Protein AF-A0A257RD78-F1 (afdb_monomer)

Nearest PDB structures (foldseek):
  6z1p-assembly1_AA  TM=2.763E-01  e=7.324E+00  Tetrahymena thermophila SB210

Mean predicted aligned error: 5.13 Å

pLDDT: mean 90.9, std 7.52, range [59.91, 98.12]

Sequence (115 aa):
ETPIDDGQGVPITVKLYHETLPDGVTHLIAKATDQGFANNTQVYHVPPDHLFMMGDNRDFSEDSRFLDAVGYIPLDNFVGRARIIWFSIRLDHPWWEFWYWPVDVRWDRLFTVIK

Solvent-accessible surface area (backbone atoms only — not comparable to full-atom values): 7400 Å² total; per-residue (Å²): 120,46,79,40,68,70,83,80,79,47,78,39,68,24,44,76,44,80,48,68,47,99,88,65,56,69,46,72,33,38,34,69,65,84,68,63,66,91,62,69,62,80,90,82,82,77,56,88,70,43,43,82,53,78,53,50,44,51,79,77,40,93,26,31,87,39,67,93,74,59,16,70,39,52,49,90,74,64,87,76,81,84,49,61,36,80,71,52,68,53,81,86,57,63,83,86,52,59,86,50,42,84,75,32,40,41,69,91,48,47,66,38,70,57,129

Radius of gyration: 17.33 Å; Cα contacts (8 Å, |Δi|>4): 151; chains: 1; boundi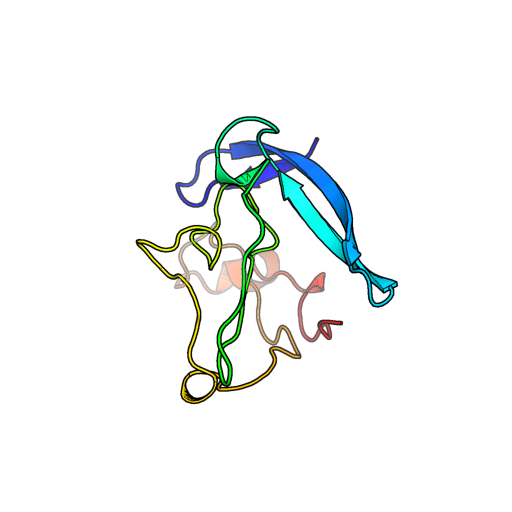ng box: 36×31×45 Å

Secondary structure (DSSP, 8-state):
-EEEE-SSS-EEEEEEEEEE-TTS-EEEEEES-S-STTTSPPPP-PPTTEE----SBGGG---TT-TTTT-SEEGGG------EE---B--SS-TT-TTTHHHHB-GGGTTEEP-

Structure (mmCIF, N/CA/C/O backbone):
data_AF-A0A257RD78-F1
#
_entry.id   AF-A0A257RD78-F1
#
loop_
_atom_site.group_PDB
_atom_site.id
_atom_site.type_symbol
_atom_site.label_atom_id
_atom_site.label_alt_id
_atom_site.label_comp_id
_atom_site.label_asym_id
_atom_site.label_entity_id
_atom_site.label_seq_id
_atom_site.pdbx_PDB_ins_code
_atom_site.Cartn_x
_atom_site.Cartn_y
_atom_site.Cartn_z
_atom_site.occupancy
_atom_site.B_iso_or_equiv
_atom_site.auth_seq_id
_atom_site.auth_comp_id
_atom_site.auth_asym_id
_atom_site.auth_atom_id
_atom_site.pdbx_PDB_model_num
ATOM 1 N N . GLU A 1 1 ? 12.418 10.942 2.934 1.00 59.91 1 GLU A N 1
ATOM 2 C CA . GLU A 1 1 ? 11.477 11.454 1.926 1.00 59.91 1 GLU A CA 1
ATOM 3 C C . GLU A 1 1 ? 11.830 10.801 0.609 1.00 59.91 1 GLU A C 1
ATOM 5 O O . GLU A 1 1 ? 12.999 10.830 0.238 1.00 59.91 1 GLU A O 1
ATOM 10 N N . THR A 1 2 ? 10.872 10.113 -0.005 1.00 67.06 2 THR A N 1
ATOM 11 C CA . THR A 1 2 ? 11.104 9.301 -1.206 1.00 67.06 2 THR A CA 1
ATOM 12 C C . THR A 1 2 ? 10.155 9.783 -2.299 1.00 67.06 2 THR A C 1
ATOM 14 O O . THR A 1 2 ? 8.964 9.909 -2.007 1.00 67.06 2 THR A O 1
ATOM 17 N N . PRO A 1 3 ? 10.638 10.065 -3.523 1.00 71.88 3 PRO A N 1
ATOM 18 C CA . PRO A 1 3 ? 9.756 10.344 -4.643 1.00 71.88 3 PRO A CA 1
ATOM 19 C C . PRO A 1 3 ? 8.995 9.066 -5.005 1.00 71.88 3 PRO A C 1
ATOM 21 O O . PRO A 1 3 ? 9.609 8.029 -5.265 1.00 71.88 3 PRO A O 1
ATOM 24 N N . ILE A 1 4 ? 7.669 9.134 -4.998 1.00 74.81 4 ILE A N 1
ATOM 25 C CA . ILE A 1 4 ? 6.796 8.083 -5.526 1.00 74.81 4 ILE A CA 1
ATOM 26 C C . ILE A 1 4 ? 5.916 8.666 -6.628 1.00 74.81 4 ILE A C 1
ATOM 28 O O . ILE A 1 4 ? 5.695 9.873 -6.673 1.00 74.81 4 ILE A O 1
ATOM 32 N N . ASP A 1 5 ? 5.440 7.804 -7.516 1.00 73.75 5 ASP A N 1
ATOM 33 C CA . ASP A 1 5 ? 4.387 8.142 -8.472 1.00 73.75 5 ASP A CA 1
ATOM 34 C C . ASP A 1 5 ? 3.045 8.184 -7.725 1.00 73.75 5 ASP A C 1
ATOM 36 O O . ASP A 1 5 ? 2.735 7.270 -6.952 1.00 73.75 5 ASP A O 1
ATOM 40 N N . ASP A 1 6 ? 2.275 9.249 -7.929 1.00 70.19 6 ASP A N 1
ATOM 41 C CA . ASP A 1 6 ? 0.932 9.434 -7.376 1.00 70.19 6 ASP A CA 1
ATOM 42 C C . ASP A 1 6 ? -0.151 8.608 -8.098 1.00 70.19 6 ASP A C 1
ATOM 44 O O . ASP A 1 6 ? -1.328 8.661 -7.740 1.00 70.19 6 ASP A O 1
ATOM 48 N N . GLY A 1 7 ? 0.240 7.827 -9.109 1.00 66.88 7 GLY A N 1
ATOM 49 C CA . GLY A 1 7 ? -0.653 7.056 -9.970 1.00 66.88 7 GLY A CA 1
ATOM 50 C C . GLY A 1 7 ? -1.135 7.837 -11.195 1.00 66.88 7 GLY A C 1
ATOM 51 O O . GLY A 1 7 ? -1.830 7.266 -12.036 1.00 66.88 7 GLY A O 1
ATOM 52 N N . GLN A 1 8 ? -0.759 9.113 -11.320 1.00 68.31 8 GLN A N 1
ATOM 53 C CA . GLN A 1 8 ? -1.027 9.979 -12.473 1.00 68.31 8 GLN A CA 1
ATOM 54 C C . GLN A 1 8 ? 0.261 10.341 -13.230 1.00 68.31 8 GLN A C 1
ATOM 56 O O . GLN A 1 8 ? 0.223 11.126 -14.180 1.00 68.31 8 GLN A O 1
ATOM 61 N N . GLY A 1 9 ? 1.399 9.753 -12.846 1.00 69.31 9 GLY A N 1
ATOM 62 C CA . GLY A 1 9 ? 2.705 10.018 -13.437 1.00 69.31 9 GLY A CA 1
ATOM 63 C C . GLY A 1 9 ? 3.380 11.269 -12.879 1.00 69.31 9 GLY A C 1
ATOM 64 O O . GLY A 1 9 ? 4.391 11.707 -13.436 1.00 69.31 9 GLY A O 1
ATOM 65 N N . VAL A 1 10 ? 2.851 11.865 -11.802 1.00 75.25 10 VAL A N 1
ATOM 66 C CA . VAL A 1 10 ? 3.469 13.024 -11.155 1.00 75.25 10 VAL A CA 1
ATOM 67 C C . VAL A 1 10 ? 4.311 12.541 -9.973 1.00 75.25 10 VAL A C 1
ATOM 69 O O . VAL A 1 10 ? 3.794 11.895 -9.058 1.00 75.25 10 VAL A O 1
ATOM 72 N N . PRO A 1 11 ? 5.620 12.853 -9.945 1.00 80.25 11 PRO A N 1
ATOM 73 C CA . PRO A 1 11 ? 6.449 12.511 -8.806 1.00 80.25 11 PRO A CA 1
ATOM 74 C C . PRO A 1 11 ? 6.070 13.389 -7.614 1.00 80.25 11 PRO A C 1
ATOM 76 O O . PRO A 1 11 ? 6.146 14.618 -7.670 1.00 80.25 11 PRO A O 1
ATOM 79 N N . ILE A 1 12 ? 5.719 12.743 -6.512 1.00 85.50 12 ILE A N 1
ATOM 80 C CA . ILE A 1 12 ? 5.397 13.387 -5.243 1.00 85.50 12 ILE A CA 1
ATOM 81 C C . ILE A 1 12 ? 6.348 12.918 -4.150 1.00 85.50 12 ILE A C 1
ATOM 83 O O . ILE A 1 12 ? 6.842 11.789 -4.156 1.00 85.50 12 ILE A O 1
ATOM 87 N N . THR A 1 13 ? 6.586 13.783 -3.171 1.00 87.94 13 THR A N 1
ATOM 88 C CA . THR A 1 13 ? 7.399 13.435 -2.008 1.00 87.94 13 THR A CA 1
ATOM 89 C C . THR A 1 13 ? 6.524 12.843 -0.916 1.00 87.94 13 THR A C 1
ATOM 91 O O . THR A 1 13 ? 5.606 13.501 -0.431 1.00 87.94 13 THR A O 1
ATOM 94 N N . VAL A 1 14 ? 6.858 11.631 -0.472 1.00 91.12 14 VAL A N 1
ATOM 95 C CA . VAL A 1 14 ? 6.203 10.990 0.674 1.00 91.12 14 VAL A CA 1
ATOM 96 C C . VAL A 1 14 ? 7.170 10.688 1.808 1.00 91.12 14 VAL A C 1
ATOM 98 O O . VAL A 1 14 ? 8.386 10.529 1.630 1.00 91.12 14 VAL A O 1
ATOM 101 N N . LYS A 1 15 ? 6.600 10.567 3.003 1.00 92.94 15 LYS A N 1
ATOM 102 C CA . LYS A 1 15 ? 7.244 10.032 4.195 1.00 92.94 15 LYS A CA 1
ATOM 103 C C . LYS A 1 15 ? 6.885 8.556 4.334 1.00 92.94 15 LYS A C 1
ATOM 105 O O . LYS A 1 15 ? 5.727 8.170 4.188 1.00 92.94 15 LYS A O 1
ATOM 110 N N . LEU A 1 16 ? 7.900 7.743 4.607 1.00 93.75 16 LEU A N 1
ATOM 111 C CA . LEU A 1 16 ? 7.742 6.319 4.875 1.00 93.75 16 LEU A CA 1
ATOM 112 C C . LEU A 1 16 ? 7.716 6.090 6.383 1.00 93.75 16 LEU A C 1
ATOM 114 O O . LEU A 1 16 ? 8.558 6.635 7.101 1.00 93.75 16 LEU A O 1
ATOM 118 N N . TYR A 1 17 ? 6.779 5.268 6.841 1.00 93.44 17 TYR A N 1
ATOM 119 C CA . TYR A 1 17 ? 6.635 4.890 8.242 1.00 93.44 17 TYR A CA 1
ATOM 120 C C . TYR A 1 17 ? 6.606 3.372 8.371 1.00 93.44 17 TYR A C 1
ATOM 122 O O . TYR A 1 17 ? 6.082 2.676 7.505 1.00 93.44 17 TYR A O 1
ATOM 130 N N . HIS A 1 18 ? 7.146 2.869 9.476 1.00 95.44 18 HIS A N 1
ATOM 131 C CA . HIS A 1 18 ? 6.876 1.511 9.924 1.00 95.44 18 HIS A CA 1
ATOM 132 C C . HIS A 1 18 ? 5.640 1.551 10.818 1.00 95.44 18 HIS A C 1
ATOM 134 O O . HIS A 1 18 ? 5.689 2.128 11.905 1.00 95.44 18 HIS A O 1
ATOM 140 N N . GLU A 1 19 ? 4.539 0.973 10.355 1.00 94.12 19 GLU A N 1
ATOM 141 C CA . GLU A 1 19 ? 3.332 0.817 11.157 1.00 94.12 19 GLU A CA 1
ATOM 142 C C . GLU A 1 19 ? 3.328 -0.570 11.790 1.00 94.12 19 GLU A C 1
ATOM 144 O O . GLU A 1 19 ? 3.510 -1.569 11.095 1.00 94.12 19 GLU A O 1
ATOM 149 N N . THR A 1 20 ? 3.122 -0.622 13.105 1.00 95.31 20 THR A N 1
ATOM 150 C CA . THR A 1 20 ? 2.958 -1.871 13.850 1.00 95.31 20 THR A CA 1
ATOM 151 C C . THR A 1 20 ? 1.505 -2.004 14.268 1.00 95.31 20 THR A C 1
ATOM 153 O O . THR A 1 20 ? 0.987 -1.171 15.013 1.00 95.31 20 THR A O 1
ATOM 156 N N . LEU A 1 21 ? 0.861 -3.061 13.790 1.00 91.56 21 LEU A N 1
ATOM 157 C CA . LEU A 1 21 ? -0.505 -3.406 14.149 1.00 91.56 21 LEU A CA 1
ATOM 158 C C . LEU A 1 21 ? -0.573 -3.948 15.592 1.00 91.56 21 LEU A C 1
ATOM 160 O O . LEU A 1 21 ? 0.446 -4.381 16.137 1.00 91.56 21 LEU A O 1
ATOM 164 N N . PRO A 1 22 ? -1.756 -3.953 16.239 1.00 92.06 22 PRO A N 1
ATOM 165 C CA . PRO A 1 22 ? -1.906 -4.434 17.618 1.00 92.06 22 PRO A CA 1
ATOM 166 C C . PRO A 1 22 ? -1.472 -5.890 17.845 1.00 92.06 22 PRO A C 1
ATOM 168 O O . PRO A 1 22 ? -1.137 -6.264 18.965 1.00 92.06 22 PRO A O 1
ATOM 171 N N . ASP A 1 23 ? -1.472 -6.706 16.791 1.00 92.06 23 ASP A N 1
ATOM 172 C CA . ASP A 1 23 ? -0.998 -8.093 16.796 1.00 92.06 23 ASP A CA 1
ATOM 173 C C . ASP A 1 23 ? 0.532 -8.221 16.636 1.00 92.06 23 ASP A C 1
ATOM 175 O O . ASP A 1 23 ? 1.072 -9.327 16.655 1.00 92.06 23 ASP A O 1
ATOM 179 N N . GLY A 1 24 ? 1.243 -7.096 16.514 1.00 93.50 24 GLY A N 1
ATOM 180 C CA . GLY A 1 24 ? 2.697 -7.020 16.400 1.00 93.50 24 GLY A CA 1
ATOM 181 C C . GLY A 1 24 ? 3.231 -7.090 14.970 1.00 93.50 24 GLY A C 1
ATOM 182 O O . GLY A 1 24 ? 4.447 -7.023 14.785 1.00 93.50 24 GLY A O 1
ATOM 183 N N . VAL A 1 25 ? 2.372 -7.203 13.951 1.00 91.94 25 VAL A N 1
ATOM 184 C CA . VAL A 1 25 ? 2.814 -7.191 12.550 1.00 91.94 25 VAL A CA 1
ATOM 185 C C . VAL A 1 25 ? 3.271 -5.786 12.167 1.00 91.94 25 VAL A C 1
ATOM 187 O O . VAL A 1 25 ? 2.496 -4.834 12.239 1.00 91.94 25 VAL A O 1
ATOM 190 N N . THR A 1 26 ? 4.524 -5.655 11.723 1.00 94.62 26 THR A N 1
ATOM 191 C CA . THR A 1 26 ? 5.069 -4.390 11.212 1.00 94.62 26 THR A CA 1
ATOM 192 C C . THR A 1 26 ? 5.152 -4.399 9.690 1.00 94.62 26 THR A C 1
ATOM 194 O O . THR A 1 26 ? 5.734 -5.314 9.108 1.00 94.62 26 THR A O 1
ATOM 197 N N . HIS A 1 27 ? 4.648 -3.346 9.050 1.00 92.69 27 HIS A N 1
ATOM 198 C CA . HIS A 1 27 ? 4.743 -3.134 7.605 1.00 92.69 27 HIS A CA 1
ATOM 199 C C . HIS A 1 27 ? 5.115 -1.680 7.277 1.00 92.69 27 HIS A C 1
ATOM 201 O O . HIS A 1 27 ? 5.106 -0.805 8.144 1.00 92.69 27 HIS A O 1
ATOM 207 N N . LEU A 1 28 ? 5.532 -1.440 6.033 1.00 94.25 28 LEU A N 1
ATOM 208 C CA . LEU A 1 28 ? 5.880 -0.107 5.548 1.00 94.25 28 LEU A CA 1
ATOM 209 C C . LEU A 1 28 ? 4.651 0.565 4.950 1.00 94.25 28 LEU A C 1
ATOM 211 O O . LEU A 1 28 ? 3.969 -0.031 4.125 1.00 94.25 28 LEU A O 1
ATOM 215 N N . ILE A 1 29 ? 4.438 1.827 5.306 1.00 94.62 29 ILE A N 1
ATOM 216 C CA . ILE A 1 29 ? 3.383 2.662 4.734 1.00 94.62 29 ILE A CA 1
ATOM 217 C C . ILE A 1 29 ? 3.976 3.954 4.184 1.00 94.62 29 ILE A C 1
ATOM 219 O O . ILE A 1 29 ? 4.959 4.479 4.715 1.00 94.62 29 ILE A O 1
ATOM 223 N N . ALA A 1 30 ? 3.362 4.482 3.132 1.00 93.75 30 ALA A N 1
ATOM 224 C CA . ALA A 1 30 ? 3.683 5.776 2.553 1.00 93.75 30 ALA A CA 1
ATOM 225 C C . ALA A 1 30 ? 2.574 6.784 2.866 1.00 93.75 30 ALA A C 1
ATOM 227 O O . ALA A 1 30 ? 1.391 6.482 2.701 1.00 93.75 30 ALA A O 1
ATOM 228 N N . LYS A 1 31 ? 2.972 7.984 3.298 1.00 92.81 31 LYS A N 1
ATOM 229 C CA . LYS A 1 31 ? 2.080 9.129 3.500 1.00 92.81 31 LYS A CA 1
ATOM 230 C C . LYS A 1 31 ? 2.664 10.393 2.872 1.00 92.81 31 LYS A C 1
ATOM 232 O O . LYS A 1 31 ? 3.815 10.742 3.135 1.00 92.81 31 LYS A O 1
ATOM 237 N N . ALA A 1 32 ? 1.872 11.095 2.080 1.00 91.62 32 ALA A N 1
ATOM 238 C CA . ALA A 1 32 ? 2.135 12.443 1.595 1.00 91.62 32 ALA A CA 1
ATOM 239 C C . ALA A 1 32 ? 1.741 13.516 2.619 1.00 91.62 32 ALA A C 1
ATOM 241 O O . ALA A 1 32 ? 2.385 14.562 2.684 1.00 91.62 32 ALA A O 1
ATOM 242 N N . THR A 1 33 ? 0.705 13.277 3.431 1.00 89.81 33 THR A N 1
ATOM 243 C CA . THR A 1 33 ? 0.201 14.276 4.382 1.00 89.81 33 THR A CA 1
ATOM 244 C C . THR A 1 33 ? -0.277 13.657 5.692 1.00 89.81 33 THR A C 1
ATOM 246 O O . THR A 1 33 ? -0.700 12.508 5.753 1.00 89.81 33 THR A O 1
ATOM 249 N N . ASP A 1 34 ? -0.211 14.447 6.764 1.00 89.56 34 ASP A N 1
ATOM 250 C CA . ASP A 1 34 ? -0.804 14.120 8.066 1.00 89.56 34 ASP A CA 1
ATOM 251 C C . ASP A 1 34 ? -2.168 14.806 8.267 1.00 89.56 34 ASP A C 1
ATOM 253 O O . ASP A 1 34 ? -2.771 14.711 9.333 1.00 89.56 34 ASP A O 1
ATOM 257 N N . GLN A 1 35 ? -2.649 15.528 7.252 1.00 88.12 35 GLN A N 1
ATOM 258 C CA . GLN A 1 35 ? -3.901 16.282 7.280 1.00 88.12 35 GLN A CA 1
ATOM 259 C C . GLN A 1 35 ? -5.014 15.548 6.529 1.00 88.12 35 GLN A C 1
ATOM 261 O O . GLN A 1 35 ? -4.762 14.734 5.647 1.00 88.12 35 GLN A O 1
ATOM 266 N N . GLY A 1 36 ? -6.265 15.884 6.833 1.00 86.44 36 GLY A N 1
ATOM 267 C CA . GLY A 1 36 ? -7.432 15.315 6.160 1.00 86.44 36 GLY A CA 1
ATOM 268 C C . GLY A 1 36 ? -8.077 14.165 6.929 1.00 86.44 36 GLY A C 1
ATOM 269 O O . GLY A 1 36 ? -7.549 13.650 7.914 1.00 86.44 36 GLY A O 1
ATOM 270 N N . PHE A 1 37 ? -9.274 13.787 6.491 1.00 87.50 37 PHE A N 1
ATOM 271 C CA . PHE A 1 37 ? -10.140 12.895 7.260 1.00 87.50 37 PHE A CA 1
ATOM 272 C C . PHE A 1 37 ? -9.608 11.457 7.357 1.00 87.50 37 PHE A C 1
ATOM 274 O O . PHE A 1 37 ? -9.839 10.786 8.358 1.00 87.50 37 PHE A O 1
ATOM 281 N N . ALA A 1 38 ? -8.854 10.995 6.354 1.00 89.62 38 ALA A N 1
ATOM 282 C CA . ALA A 1 38 ? -8.297 9.643 6.315 1.00 89.62 38 ALA A CA 1
ATOM 283 C C . ALA A 1 38 ? -7.071 9.451 7.234 1.00 89.62 38 ALA A C 1
ATOM 285 O O . ALA A 1 38 ? -6.564 8.333 7.345 1.00 89.62 38 ALA A O 1
ATOM 286 N N . ASN A 1 39 ? -6.597 10.529 7.875 1.00 89.31 39 ASN A N 1
ATOM 287 C CA . ASN A 1 39 ? -5.442 10.540 8.775 1.00 89.31 39 ASN A CA 1
ATOM 288 C C . ASN A 1 39 ? -5.824 10.411 10.256 1.00 89.31 39 ASN A C 1
ATOM 290 O O . ASN A 1 39 ? -5.108 9.764 11.016 1.00 89.31 39 ASN A O 1
ATOM 294 N N . ASN A 1 40 ? -6.952 11.000 10.660 1.00 89.88 40 ASN A N 1
ATOM 295 C CA . ASN A 1 40 ? -7.524 10.850 11.997 1.00 89.88 40 ASN A CA 1
ATOM 296 C C . ASN A 1 40 ? -8.998 10.467 11.864 1.00 89.88 40 ASN A C 1
ATOM 298 O O . ASN A 1 40 ? -9.880 11.327 11.822 1.00 89.88 40 ASN A O 1
ATOM 302 N N . THR A 1 41 ? -9.247 9.170 11.727 1.00 90.19 41 THR A N 1
ATOM 303 C CA . THR A 1 41 ? -10.587 8.643 11.494 1.00 90.19 41 THR A CA 1
ATOM 304 C C . THR A 1 41 ? -11.332 8.436 12.806 1.00 90.19 41 THR A C 1
ATOM 306 O O . THR A 1 41 ? -10.742 8.282 13.876 1.00 90.19 41 THR A O 1
ATOM 309 N N . GLN A 1 42 ? -12.655 8.337 12.716 1.00 91.62 42 GLN A N 1
ATOM 310 C CA . GLN A 1 42 ? -13.435 7.720 13.783 1.00 91.62 42 GLN A CA 1
ATOM 311 C C . GLN A 1 42 ? -13.069 6.236 13.950 1.00 91.62 42 GLN A C 1
ATOM 313 O O . GLN A 1 42 ? -12.427 5.629 13.087 1.00 91.62 42 GLN A O 1
ATOM 318 N N . VAL A 1 43 ? -13.513 5.640 15.056 1.00 93.56 43 VAL A N 1
ATOM 319 C CA . VAL A 1 43 ? -13.413 4.191 15.257 1.00 93.56 43 VAL A CA 1
ATOM 320 C C . VAL A 1 43 ? -14.385 3.488 14.309 1.00 93.56 43 VAL A C 1
ATOM 322 O O . VAL A 1 43 ? -15.572 3.810 14.276 1.00 93.56 43 VAL A O 1
ATOM 325 N N . TYR A 1 44 ? -13.884 2.515 13.549 1.00 94.56 44 TYR A N 1
ATOM 326 C CA . TYR A 1 44 ? -14.707 1.671 12.689 1.00 94.56 44 TYR A CA 1
ATOM 327 C C . TYR A 1 44 ? -15.144 0.413 13.438 1.00 94.56 44 TYR A C 1
ATOM 329 O O . TYR A 1 44 ? -14.321 -0.309 13.997 1.00 94.56 44 TYR A O 1
ATOM 337 N N . HIS A 1 45 ? -16.442 0.122 13.394 1.00 96.31 45 HIS A N 1
ATOM 338 C CA . HIS A 1 45 ? -17.008 -1.127 13.893 1.00 96.31 45 HIS A CA 1
ATOM 339 C C . HIS A 1 45 ? -17.302 -2.037 12.704 1.00 96.31 45 HIS A C 1
ATOM 341 O O . HIS A 1 45 ? -18.353 -1.925 12.079 1.00 96.31 45 HIS A O 1
ATOM 347 N N . VAL A 1 46 ? -16.342 -2.898 12.367 1.00 96.88 46 VAL A N 1
ATOM 348 C CA . VAL A 1 46 ? -16.471 -3.824 11.236 1.00 96.88 46 VAL A CA 1
ATOM 349 C C . VAL A 1 46 ? -17.603 -4.816 11.532 1.00 96.88 46 VAL A C 1
ATOM 351 O O . VAL A 1 46 ? -17.552 -5.480 12.573 1.00 96.88 46 VAL A O 1
ATOM 354 N N . PRO A 1 47 ? -18.634 -4.913 10.673 1.00 97.38 47 PRO A N 1
ATOM 355 C CA . PRO A 1 47 ? -19.711 -5.876 10.862 1.00 97.38 47 PRO A CA 1
ATOM 356 C C . PRO A 1 47 ? -19.197 -7.324 10.841 1.00 97.38 47 PRO A C 1
ATOM 358 O O . PRO A 1 47 ? -18.144 -7.594 10.255 1.00 97.38 47 PRO A O 1
ATOM 361 N N . PRO A 1 48 ? -19.947 -8.279 11.423 1.00 98.06 48 PRO A N 1
ATOM 362 C CA . PRO A 1 48 ? -19.683 -9.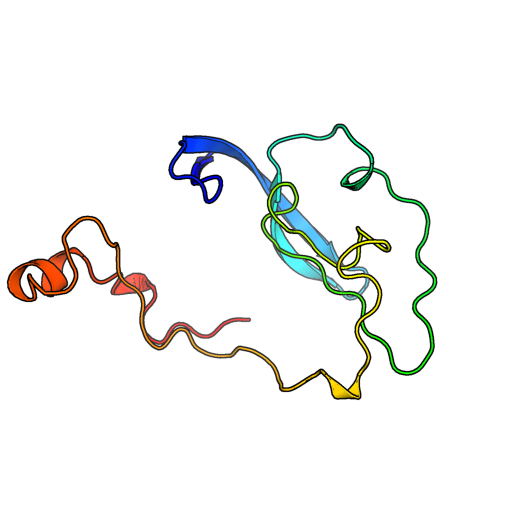699 11.214 1.00 98.06 48 PRO A CA 1
ATOM 363 C C . PRO A 1 48 ? -19.590 -10.034 9.721 1.00 98.06 48 PRO A C 1
ATOM 365 O O . PRO A 1 48 ? -20.261 -9.407 8.899 1.00 98.06 48 PRO A O 1
ATOM 368 N N . ASP A 1 49 ? -18.747 -11.006 9.379 1.00 97.69 49 ASP A N 1
ATOM 369 C CA . ASP A 1 49 ? -18.531 -11.484 8.006 1.00 97.69 49 ASP A CA 1
ATOM 370 C C . ASP A 1 49 ? -18.048 -10.408 7.017 1.00 97.69 49 ASP A C 1
ATOM 372 O O . ASP A 1 49 ? -18.248 -10.525 5.809 1.00 97.69 49 ASP A O 1
ATOM 376 N N . HIS A 1 50 ? -17.389 -9.360 7.517 1.00 98.12 50 HIS A N 1
ATOM 377 C CA . HIS A 1 50 ? -16.757 -8.327 6.700 1.00 98.12 50 HIS A CA 1
ATOM 378 C C . HIS A 1 50 ? -15.285 -8.124 7.073 1.00 98.12 50 HIS A C 1
ATOM 380 O O . HIS A 1 50 ? -14.838 -8.416 8.182 1.00 98.12 50 HIS A O 1
ATOM 386 N N . LEU A 1 51 ? -14.530 -7.584 6.122 1.00 97.19 51 LEU A N 1
ATOM 387 C CA . LEU A 1 51 ? -13.135 -7.202 6.241 1.00 97.19 51 LEU A CA 1
ATOM 388 C C . LEU A 1 51 ? -13.005 -5.682 6.142 1.00 97.19 51 LEU A C 1
ATOM 390 O O . LEU A 1 51 ? -13.750 -5.013 5.422 1.00 97.19 51 LEU A O 1
ATOM 394 N N . PHE A 1 52 ? -12.014 -5.151 6.850 1.00 96.81 52 PHE A N 1
ATOM 395 C CA . PHE A 1 52 ? -11.562 -3.773 6.716 1.00 96.81 52 PHE A CA 1
ATOM 396 C C . PHE A 1 52 ? -10.152 -3.802 6.143 1.00 96.81 52 PHE A C 1
ATOM 398 O O . PHE A 1 52 ? -9.239 -4.331 6.779 1.00 96.81 52 PHE A O 1
ATOM 405 N N . MET A 1 53 ? -9.986 -3.295 4.924 1.00 95.88 53 MET A N 1
ATOM 406 C CA . MET A 1 53 ? -8.710 -3.311 4.216 1.00 95.88 53 MET A CA 1
ATOM 407 C C . MET A 1 53 ? -8.207 -1.892 4.001 1.00 95.88 53 MET A C 1
ATOM 409 O O . MET A 1 53 ? -8.981 -0.976 3.736 1.00 95.88 53 MET A O 1
ATOM 413 N N . MET A 1 54 ? -6.893 -1.725 4.112 1.00 96.00 54 MET A N 1
ATOM 414 C CA . MET A 1 54 ? -6.200 -0.464 3.881 1.00 96.00 54 MET A CA 1
ATOM 415 C C . MET A 1 54 ? -5.004 -0.703 2.971 1.00 96.00 54 MET A C 1
ATOM 417 O O . MET A 1 54 ? -4.338 -1.732 3.084 1.00 96.00 54 MET A O 1
ATOM 421 N N . GLY A 1 55 ? -4.733 0.250 2.085 1.00 95.00 55 GLY A N 1
ATOM 422 C CA . GLY A 1 55 ? -3.532 0.227 1.258 1.00 95.00 55 GLY A CA 1
ATOM 423 C C . GLY A 1 55 ? -2.312 0.777 1.997 1.00 95.00 55 GLY A C 1
ATOM 424 O O . GLY A 1 55 ? -2.416 1.680 2.832 1.00 95.00 55 GLY A O 1
ATOM 425 N N . ASP A 1 56 ? -1.130 0.276 1.638 1.00 94.19 56 ASP A N 1
ATOM 426 C CA . ASP A 1 56 ? 0.144 0.775 2.172 1.00 94.19 56 ASP A CA 1
ATOM 427 C C . ASP A 1 56 ? 0.444 2.208 1.696 1.00 94.19 56 ASP A C 1
ATOM 429 O O . ASP A 1 56 ? 1.082 2.982 2.410 1.00 94.19 56 ASP A O 1
ATOM 433 N N . ASN A 1 57 ? -0.040 2.598 0.509 1.00 92.94 57 ASN A N 1
ATOM 434 C CA . ASN A 1 57 ? 0.040 3.974 0.013 1.00 92.94 57 ASN A CA 1
ATOM 435 C C . ASN A 1 57 ? -1.171 4.789 0.496 1.00 92.94 57 ASN A C 1
ATOM 437 O O . ASN A 1 57 ? -2.178 4.901 -0.196 1.00 92.94 57 ASN A O 1
ATOM 441 N N . ARG A 1 58 ? -1.093 5.317 1.721 1.00 93.88 58 ARG A N 1
ATOM 442 C CA . ARG A 1 58 ? -2.261 5.764 2.497 1.00 93.88 58 ARG A CA 1
ATOM 443 C C . ARG A 1 58 ? -3.024 6.924 1.880 1.00 93.88 58 ARG A C 1
ATOM 445 O O . ARG A 1 58 ? -4.245 6.944 2.000 1.00 93.88 58 ARG A O 1
ATOM 452 N N . ASP A 1 59 ? -2.337 7.883 1.277 1.00 92.12 59 ASP A N 1
ATOM 453 C CA . ASP A 1 59 ? -2.992 9.061 0.691 1.00 92.12 59 ASP A CA 1
ATOM 454 C C . ASP A 1 59 ? -3.471 8.811 -0.750 1.00 92.12 59 ASP A C 1
ATOM 456 O O . ASP A 1 59 ? -4.289 9.571 -1.258 1.00 92.12 59 ASP A O 1
ATOM 460 N N . PHE A 1 60 ? -3.023 7.718 -1.380 1.00 90.94 60 PHE A N 1
ATOM 461 C CA . PHE A 1 60 ? -3.367 7.329 -2.757 1.00 90.94 60 PHE A CA 1
ATOM 462 C C . PHE A 1 60 ? -4.006 5.939 -2.810 1.00 90.94 60 PHE A C 1
ATOM 464 O O . PHE A 1 60 ? -3.776 5.154 -3.728 1.00 90.94 60 PHE A O 1
ATOM 471 N N . SER A 1 61 ? -4.790 5.622 -1.784 1.00 92.00 61 SER A N 1
ATOM 472 C CA . SER A 1 61 ? -5.532 4.374 -1.659 1.00 92.00 61 SER A CA 1
ATOM 473 C C . SER A 1 61 ? -6.975 4.703 -1.314 1.00 92.00 61 SER A C 1
ATOM 475 O O . SER A 1 61 ? -7.260 5.189 -0.219 1.00 92.00 61 SER A O 1
ATOM 477 N N . GLU A 1 62 ? -7.875 4.438 -2.256 1.00 94.06 62 GLU A N 1
ATOM 478 C CA . GLU A 1 62 ? -9.314 4.422 -2.014 1.00 94.06 62 GLU A CA 1
ATOM 479 C C . GLU A 1 62 ? -9.665 3.060 -1.401 1.00 94.06 62 GLU A C 1
ATOM 481 O O . GLU A 1 62 ? -9.720 2.042 -2.087 1.00 94.06 62 GLU A O 1
ATOM 486 N N . ASP A 1 63 ? -9.788 3.022 -0.075 1.00 96.12 63 ASP A N 1
ATOM 487 C CA . ASP A 1 63 ? -9.931 1.787 0.702 1.00 96.12 63 ASP A CA 1
ATOM 488 C C . ASP A 1 63 ? -11.042 1.878 1.759 1.00 96.12 63 ASP A C 1
ATOM 490 O O . ASP A 1 63 ? -11.869 2.791 1.727 1.00 96.12 63 ASP A O 1
ATOM 494 N N . SER A 1 64 ? -11.110 0.930 2.701 1.00 97.12 64 SER A N 1
ATOM 495 C CA . SER A 1 64 ? -12.229 0.825 3.649 1.00 97.12 64 SER A CA 1
ATOM 496 C C . SER A 1 64 ? -12.415 2.045 4.562 1.00 97.12 64 SER A C 1
ATOM 498 O O . SER A 1 64 ? -13.463 2.165 5.197 1.00 97.12 64 SER A O 1
ATOM 500 N N . ARG A 1 65 ? -11.452 2.980 4.619 1.00 96.19 65 ARG A N 1
ATOM 501 C CA . ARG A 1 65 ? -11.626 4.280 5.297 1.00 96.19 65 ARG A CA 1
ATOM 502 C C . ARG A 1 65 ? -12.694 5.160 4.631 1.00 96.19 65 ARG A C 1
ATOM 504 O O . ARG A 1 65 ? -13.244 6.044 5.283 1.00 96.19 65 ARG A O 1
ATOM 511 N N . PHE A 1 66 ? -12.991 4.925 3.356 1.00 95.25 66 PHE A N 1
ATOM 512 C CA . PHE A 1 66 ? -13.965 5.664 2.556 1.00 95.25 66 PHE A CA 1
ATOM 513 C C . PHE A 1 66 ? -15.257 4.843 2.469 1.00 95.25 66 PHE A C 1
ATOM 515 O O . PHE A 1 66 ? -15.423 4.007 1.579 1.00 95.25 66 PHE A O 1
ATOM 522 N N . LEU A 1 67 ? -16.153 5.018 3.448 1.00 93.81 67 LEU A N 1
ATOM 523 C CA . LEU A 1 67 ? -17.375 4.206 3.580 1.00 93.81 67 LEU A CA 1
ATOM 524 C C . LEU A 1 67 ? -18.387 4.416 2.444 1.00 93.81 67 LEU A C 1
ATOM 526 O O . LEU A 1 67 ? -19.211 3.542 2.197 1.00 93.81 67 LEU A O 1
ATOM 530 N N . ASP A 1 68 ? -18.335 5.566 1.781 1.00 93.38 68 ASP A N 1
ATOM 531 C CA . ASP A 1 68 ? -19.149 5.933 0.622 1.00 93.38 68 ASP A CA 1
ATOM 532 C C . ASP A 1 68 ? -18.572 5.441 -0.717 1.00 93.38 68 ASP A C 1
ATOM 534 O O . ASP A 1 68 ? -19.272 5.496 -1.727 1.00 93.38 68 ASP A O 1
ATOM 538 N N . ALA A 1 69 ? -17.337 4.928 -0.717 1.00 93.81 69 ALA A N 1
ATOM 539 C CA . ALA A 1 69 ? -16.671 4.361 -1.886 1.00 93.81 69 ALA A CA 1
ATOM 540 C C . ALA A 1 69 ? -16.513 2.835 -1.772 1.00 93.81 69 ALA A C 1
ATOM 542 O O . ALA A 1 69 ? -17.306 2.085 -2.339 1.00 93.81 69 ALA A O 1
ATOM 543 N N . VAL A 1 70 ? -15.502 2.365 -1.030 1.00 95.50 70 VAL A N 1
ATOM 544 C CA . VAL A 1 70 ? -15.213 0.926 -0.864 1.00 95.50 70 VAL A CA 1
ATOM 545 C C . VAL A 1 70 ? -15.899 0.361 0.376 1.00 95.50 70 VAL A C 1
ATOM 547 O O . VAL A 1 70 ? -16.550 -0.679 0.308 1.00 95.50 70 VAL A O 1
ATOM 550 N N . GLY A 1 71 ? -15.752 1.036 1.518 1.00 95.7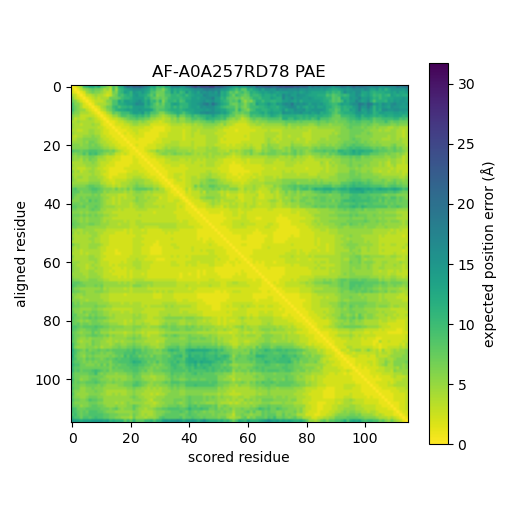5 71 GLY A N 1
ATOM 551 C CA . GLY A 1 71 ? -16.317 0.604 2.794 1.00 95.75 71 GLY A CA 1
ATOM 552 C C . GLY A 1 71 ? -15.887 -0.795 3.254 1.00 95.75 71 GLY A C 1
ATOM 553 O O . GLY A 1 71 ? -14.764 -1.247 3.014 1.00 95.75 71 GLY A O 1
ATOM 554 N N . TYR A 1 72 ? -16.773 -1.463 3.995 1.00 97.62 72 TYR A N 1
ATOM 555 C CA . TYR A 1 72 ? -16.539 -2.813 4.507 1.00 97.62 72 TYR A CA 1
ATOM 556 C C . TYR A 1 72 ? -16.698 -3.851 3.397 1.00 97.62 72 TYR A C 1
ATOM 558 O O . TYR A 1 72 ? -17.684 -3.842 2.666 1.00 97.62 72 TYR A O 1
ATOM 566 N N . ILE A 1 73 ? -15.757 -4.787 3.310 1.00 97.25 73 ILE A N 1
ATOM 567 C CA . ILE A 1 73 ? -15.714 -5.779 2.233 1.00 97.25 73 ILE A CA 1
ATOM 568 C C . ILE A 1 73 ? -16.328 -7.086 2.742 1.00 97.25 73 ILE A C 1
ATOM 570 O O . ILE A 1 73 ? -15.774 -7.657 3.679 1.00 97.25 73 ILE A O 1
ATOM 574 N N . PRO A 1 74 ? -17.425 -7.599 2.157 1.00 97.81 74 PRO A N 1
ATOM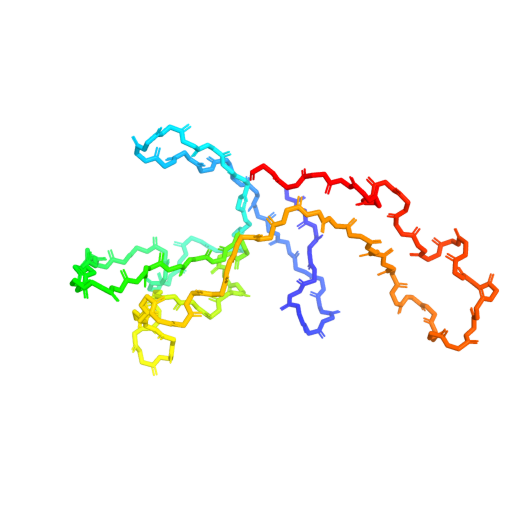 575 C CA . PRO A 1 74 ? -17.970 -8.904 2.529 1.00 97.81 74 PRO A CA 1
ATOM 576 C C . PRO A 1 74 ? -16.915 -10.007 2.418 1.00 97.81 74 PRO A C 1
ATOM 578 O O . PRO A 1 74 ? -16.158 -10.047 1.446 1.00 97.81 74 PRO A O 1
ATOM 581 N N . LEU A 1 75 ? -16.875 -10.923 3.387 1.00 97.62 75 LEU A N 1
ATOM 582 C CA . LEU A 1 75 ? -15.901 -12.017 3.412 1.00 97.62 75 LEU A CA 1
ATOM 583 C C . LEU A 1 75 ? -16.012 -12.919 2.174 1.00 97.62 75 LEU A C 1
ATOM 585 O O . LEU A 1 75 ? -15.001 -13.433 1.711 1.00 97.62 75 LEU A O 1
ATOM 589 N N . ASP A 1 76 ? -17.199 -13.039 1.580 1.00 97.56 76 ASP A N 1
ATOM 590 C CA . ASP A 1 76 ? -17.423 -13.789 0.337 1.00 97.56 76 ASP A CA 1
ATOM 591 C C . ASP A 1 76 ? -16.652 -13.219 -0.867 1.00 97.56 76 ASP A C 1
ATOM 593 O O . ASP A 1 76 ? -16.352 -13.943 -1.817 1.00 97.56 76 ASP A O 1
ATOM 597 N N . ASN A 1 77 ? -16.272 -11.936 -0.822 1.00 97.19 77 ASN A N 1
ATOM 598 C CA . ASN A 1 77 ? -15.425 -11.315 -1.842 1.00 97.19 77 ASN A CA 1
ATOM 599 C C . ASN A 1 77 ? -13.931 -11.621 -1.627 1.00 97.19 77 ASN A C 1
ATOM 601 O O . ASN A 1 77 ? -13.094 -11.258 -2.458 1.00 97.19 77 ASN A O 1
ATOM 605 N N . PHE A 1 78 ? -13.562 -12.277 -0.522 1.00 96.19 78 PHE A N 1
ATOM 606 C CA . PHE A 1 78 ? -12.183 -12.642 -0.237 1.00 96.19 78 PHE A CA 1
ATOM 607 C C . PHE A 1 78 ? -11.760 -13.866 -1.054 1.00 96.19 78 PHE A C 1
ATOM 609 O O . PHE A 1 78 ? -12.076 -15.008 -0.734 1.00 96.19 78 PHE A O 1
ATOM 616 N N . VAL A 1 79 ? -10.973 -13.625 -2.102 1.00 96.81 79 VAL A N 1
ATOM 617 C CA . VAL A 1 79 ? -10.455 -14.696 -2.966 1.00 96.81 79 VAL A CA 1
ATOM 618 C C . VAL A 1 79 ? -9.220 -15.374 -2.360 1.00 96.81 79 VAL A C 1
ATOM 620 O O . VAL A 1 79 ? -9.067 -16.592 -2.448 1.00 96.81 79 VAL A O 1
ATOM 623 N N . GLY A 1 80 ? -8.310 -14.610 -1.749 1.00 94.44 80 GLY A N 1
ATOM 624 C CA . GLY A 1 80 ? -7.089 -15.164 -1.165 1.00 94.44 80 GLY A CA 1
ATOM 625 C C . GLY A 1 80 ? -5.987 -14.142 -0.896 1.00 94.44 80 GLY A C 1
ATOM 626 O O . GLY A 1 80 ? -6.134 -12.947 -1.137 1.00 94.44 80 G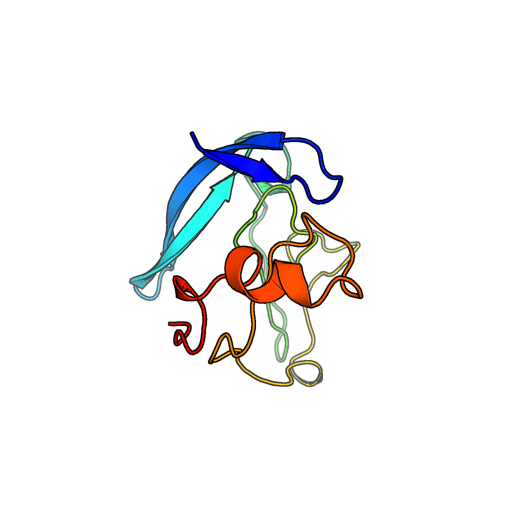LY A O 1
ATOM 627 N N . ARG A 1 81 ? -4.850 -14.635 -0.389 1.00 93.25 81 ARG A N 1
ATOM 628 C CA . ARG A 1 81 ? -3.672 -13.820 -0.050 1.00 93.25 81 ARG A CA 1
ATOM 629 C C . ARG A 1 81 ? -2.656 -13.803 -1.196 1.00 93.25 81 ARG A C 1
ATOM 631 O O . ARG A 1 81 ? -2.253 -14.865 -1.671 1.00 93.25 81 ARG A O 1
ATOM 638 N N . ALA A 1 82 ? -2.171 -12.617 -1.564 1.00 92.38 82 ALA A N 1
ATOM 639 C CA . ALA A 1 82 ? -1.028 -12.462 -2.463 1.00 92.38 82 ALA A CA 1
ATOM 640 C C . ALA A 1 82 ? 0.257 -12.995 -1.801 1.00 92.38 82 ALA A C 1
ATOM 642 O O . ALA A 1 82 ? 0.561 -12.638 -0.667 1.00 92.38 82 ALA A O 1
ATOM 643 N N . ARG A 1 83 ? 1.002 -13.872 -2.490 1.00 92.75 83 ARG A N 1
ATOM 644 C CA . ARG A 1 83 ? 2.178 -14.558 -1.910 1.00 92.75 83 ARG A CA 1
ATOM 645 C C . ARG A 1 83 ? 3.495 -14.286 -2.618 1.00 92.75 83 ARG A C 1
ATOM 647 O O . ARG A 1 83 ? 4.527 -14.286 -1.962 1.00 92.75 83 ARG A O 1
ATOM 654 N N . ILE A 1 84 ? 3.486 -14.136 -3.940 1.00 94.12 84 ILE A N 1
ATOM 655 C CA . ILE A 1 84 ? 4.709 -14.086 -4.747 1.00 94.12 84 ILE A CA 1
ATOM 656 C C . ILE A 1 84 ? 4.547 -13.024 -5.825 1.00 94.12 84 ILE A C 1
ATOM 658 O O . ILE A 1 84 ? 3.531 -12.991 -6.521 1.00 94.12 84 ILE A O 1
ATOM 662 N N . ILE A 1 85 ? 5.574 -12.197 -6.000 1.00 93.94 85 ILE A N 1
ATOM 663 C CA . ILE A 1 85 ? 5.699 -11.325 -7.167 1.00 93.94 85 ILE A CA 1
ATOM 664 C C . ILE A 1 85 ? 6.328 -12.152 -8.289 1.00 93.94 85 ILE A C 1
ATOM 666 O O . ILE A 1 85 ? 7.538 -12.346 -8.327 1.00 93.94 85 ILE A O 1
ATOM 670 N N . TRP A 1 86 ? 5.514 -12.697 -9.191 1.00 93.50 86 TRP A N 1
ATOM 671 C CA . TRP A 1 86 ? 6.014 -13.564 -10.267 1.00 93.50 86 TRP A CA 1
ATOM 672 C C . TRP A 1 86 ? 6.508 -12.789 -11.496 1.00 93.50 86 TRP A C 1
ATOM 674 O O . TRP A 1 86 ? 7.191 -13.368 -12.333 1.00 93.50 86 TRP A O 1
ATOM 684 N N . PHE A 1 87 ? 6.185 -11.495 -11.606 1.00 93.62 87 PHE A N 1
ATOM 685 C CA . PHE A 1 87 ? 6.655 -10.616 -12.676 1.00 93.62 87 PHE A CA 1
ATOM 686 C C . PHE A 1 87 ? 6.612 -9.143 -12.251 1.00 93.62 87 PHE A C 1
ATOM 688 O O . PHE A 1 87 ? 5.710 -8.725 -11.523 1.00 93.62 87 PHE A O 1
ATOM 695 N N . SER A 1 88 ? 7.591 -8.350 -12.696 1.00 92.38 88 SER A N 1
ATOM 696 C CA . SER A 1 88 ? 7.642 -6.904 -12.459 1.00 92.38 88 SER A CA 1
ATOM 697 C C . SER A 1 88 ? 8.498 -6.210 -13.521 1.00 92.38 88 SER A C 1
ATOM 699 O O . SER A 1 88 ? 9.623 -6.633 -13.783 1.00 92.38 88 SER A O 1
ATOM 701 N N . ILE A 1 89 ? 7.981 -5.134 -14.116 1.00 92.19 89 ILE A N 1
ATOM 702 C CA . ILE A 1 89 ? 8.628 -4.393 -15.206 1.00 92.19 89 ILE A CA 1
ATOM 703 C C . ILE A 1 89 ? 8.419 -2.883 -15.021 1.00 92.19 89 ILE A C 1
ATOM 705 O O . ILE A 1 89 ? 7.401 -2.456 -14.474 1.00 92.19 89 ILE A O 1
ATOM 709 N N . ARG A 1 90 ? 9.402 -2.070 -15.417 1.00 88.25 90 ARG A N 1
ATOM 710 C CA . ARG A 1 90 ? 9.250 -0.626 -15.642 1.00 88.25 90 ARG A CA 1
ATOM 711 C C . ARG A 1 90 ? 8.687 -0.415 -17.046 1.00 88.25 90 ARG A C 1
ATOM 713 O O . ARG A 1 90 ? 9.208 -0.987 -17.988 1.00 88.25 90 ARG A O 1
ATOM 720 N N . LEU A 1 91 ? 7.640 0.386 -17.199 1.00 85.00 91 LEU A N 1
ATOM 721 C CA . LEU A 1 91 ? 7.095 0.724 -18.521 1.00 85.00 91 LEU A CA 1
ATOM 722 C C . LEU A 1 91 ? 7.761 1.992 -19.073 1.00 85.00 91 LEU A C 1
ATOM 724 O O . LEU A 1 91 ? 7.080 2.897 -19.545 1.00 85.00 91 LEU A O 1
ATOM 728 N N . ASP A 1 92 ? 9.090 2.060 -18.970 1.00 87.81 92 ASP A N 1
ATOM 729 C CA . ASP A 1 92 ? 9.876 3.192 -19.477 1.00 87.81 92 ASP A CA 1
ATOM 730 C C . ASP A 1 92 ? 9.921 3.165 -21.018 1.00 87.81 92 ASP A C 1
ATOM 732 O O . ASP A 1 92 ? 9.961 4.214 -21.661 1.00 87.81 92 ASP A O 1
ATOM 736 N N . HIS A 1 93 ? 9.832 1.964 -21.605 1.00 91.94 93 HIS A N 1
ATOM 737 C CA . HIS A 1 93 ? 9.661 1.727 -23.037 1.00 91.94 93 HIS A CA 1
ATOM 738 C C . HIS A 1 93 ? 8.328 1.019 -23.318 1.00 91.94 93 HIS A C 1
ATOM 740 O O . HIS A 1 93 ? 7.785 0.316 -22.453 1.00 91.94 93 HIS A O 1
ATOM 746 N N . PRO A 1 94 ? 7.778 1.156 -24.537 1.00 91.56 94 PRO A N 1
ATOM 747 C CA . PRO A 1 94 ? 6.597 0.405 -24.919 1.00 91.56 94 PRO A CA 1
ATOM 748 C C . PRO A 1 94 ? 6.808 -1.109 -24.834 1.00 91.56 94 PRO A C 1
ATOM 750 O O . PRO A 1 94 ? 7.838 -1.637 -25.244 1.00 91.56 94 PRO A O 1
ATOM 753 N N . TRP A 1 95 ? 5.790 -1.838 -24.372 1.00 87.06 95 TRP A N 1
ATOM 754 C CA . TRP A 1 95 ? 5.901 -3.277 -24.100 1.00 87.06 95 TRP A CA 1
ATOM 755 C C . TRP A 1 95 ? 6.286 -4.127 -25.326 1.00 87.06 95 TRP A C 1
ATOM 757 O O . TRP A 1 95 ? 6.844 -5.208 -25.155 1.00 87.06 95 TRP A O 1
ATOM 767 N N . TRP A 1 96 ? 6.012 -3.659 -26.550 1.00 90.50 96 TRP A N 1
ATOM 768 C CA . TRP A 1 96 ? 6.380 -4.353 -27.792 1.00 90.50 96 TRP A CA 1
ATOM 769 C C . TRP A 1 96 ? 7.874 -4.269 -28.122 1.00 90.50 96 TRP A C 1
ATOM 771 O O . TRP A 1 96 ? 8.367 -5.060 -28.926 1.00 90.50 96 TRP A O 1
ATOM 781 N N . GLU A 1 97 ? 8.609 -3.349 -27.502 1.00 94.00 97 GLU A N 1
ATOM 782 C CA . GLU A 1 97 ? 10.054 -3.210 -27.659 1.00 94.00 97 GLU A CA 1
ATOM 783 C C . GLU A 1 97 ? 10.779 -4.206 -26.749 1.00 94.00 97 GLU A C 1
ATOM 785 O O . GLU A 1 97 ? 11.499 -3.854 -25.816 1.00 94.00 97 GLU A O 1
ATOM 790 N N . PHE A 1 98 ? 10.566 -5.499 -27.009 1.00 92.94 98 PHE A N 1
ATOM 791 C CA . PHE A 1 98 ? 11.029 -6.590 -26.146 1.00 92.94 98 PHE A CA 1
ATOM 792 C C . PHE A 1 98 ? 12.553 -6.632 -25.944 1.00 92.94 98 PHE A C 1
ATOM 794 O O . PHE A 1 98 ? 13.042 -7.251 -25.002 1.00 92.94 98 PHE A O 1
ATOM 801 N N . TRP A 1 99 ? 13.321 -5.950 -26.796 1.00 94.94 99 TRP A N 1
ATOM 802 C CA . TRP A 1 99 ? 14.765 -5.766 -26.638 1.00 94.94 99 TRP A CA 1
ATOM 803 C C . TRP A 1 99 ? 15.151 -4.863 -25.456 1.00 94.94 99 TRP A C 1
ATOM 805 O O . TRP A 1 99 ? 16.279 -4.979 -24.980 1.00 94.94 99 TRP A O 1
ATOM 815 N N . TYR A 1 100 ? 14.249 -4.018 -24.943 1.00 94.88 100 TYR A N 1
ATOM 816 C CA . TYR A 1 100 ? 14.467 -3.243 -23.711 1.00 94.88 100 TYR A CA 1
ATOM 817 C C . TYR A 1 100 ? 14.094 -4.009 -22.437 1.00 94.88 100 TYR A C 1
ATOM 819 O O . TYR A 1 100 ? 14.554 -3.656 -21.350 1.00 94.88 100 TYR A O 1
ATOM 827 N N . TRP A 1 101 ? 13.358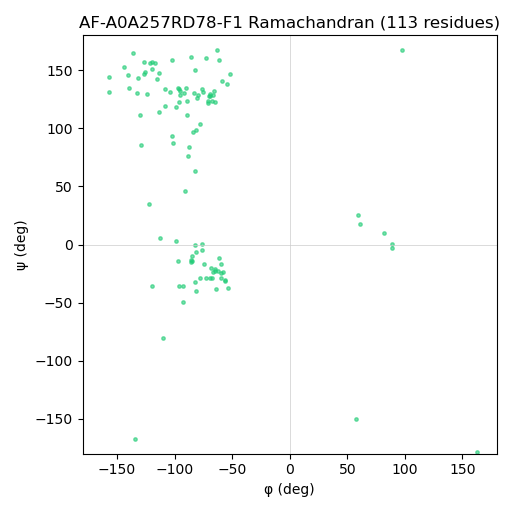 -5.122 -22.547 1.00 93.06 101 TRP A N 1
ATOM 828 C CA . TRP A 1 101 ? 12.926 -5.911 -21.387 1.00 93.06 101 TRP A CA 1
ATOM 829 C C . TRP A 1 101 ? 14.065 -6.345 -20.451 1.00 93.06 101 TRP A C 1
ATOM 831 O O . TRP A 1 101 ? 13.853 -6.300 -19.242 1.00 93.06 101 TRP A O 1
ATOM 841 N N . PRO A 1 102 ? 15.278 -6.715 -20.917 1.00 94.12 102 PRO A N 1
ATOM 842 C CA . PRO A 1 102 ? 16.381 -7.028 -20.008 1.00 94.12 102 PRO A CA 1
ATOM 843 C C . PRO A 1 102 ? 16.729 -5.902 -19.023 1.00 94.12 102 PRO A C 1
ATOM 845 O O . PRO A 1 102 ? 17.173 -6.188 -17.911 1.00 94.12 102 PRO A O 1
ATOM 848 N N . VAL A 1 103 ? 16.520 -4.642 -19.418 1.00 92.38 103 VAL A N 1
ATOM 849 C CA . VAL A 1 103 ? 16.780 -3.450 -18.596 1.00 92.38 103 VAL A CA 1
ATOM 850 C C . VAL A 1 103 ? 15.528 -3.016 -17.837 1.00 92.38 103 VAL A C 1
ATOM 852 O O . VAL A 1 103 ? 15.626 -2.585 -16.689 1.00 92.38 103 VAL A O 1
ATOM 855 N N . ASP A 1 104 ? 14.352 -3.156 -18.439 1.00 93.38 104 ASP A N 1
ATOM 856 C CA . ASP A 1 104 ? 13.090 -2.705 -17.853 1.00 93.38 104 ASP A CA 1
ATOM 857 C C . ASP A 1 104 ? 12.560 -3.661 -16.774 1.00 93.38 104 ASP A C 1
ATOM 859 O O . ASP A 1 104 ? 11.900 -3.232 -15.821 1.00 93.38 104 ASP A O 1
ATOM 863 N N . VAL A 1 105 ? 12.866 -4.958 -16.868 1.00 93.88 105 VAL A N 1
ATOM 864 C CA . VAL A 1 105 ? 12.459 -5.944 -15.861 1.00 93.88 105 VAL A CA 1
ATOM 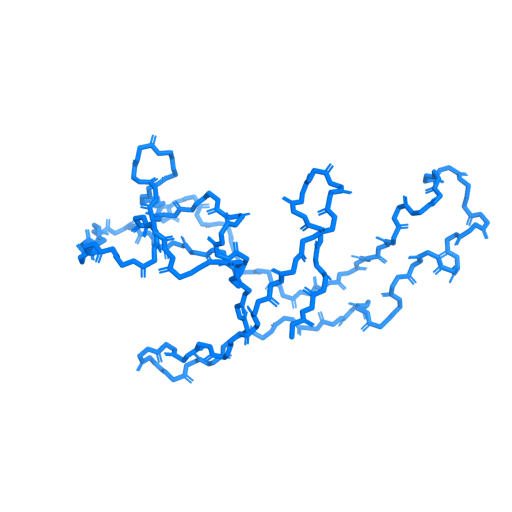865 C C . VAL A 1 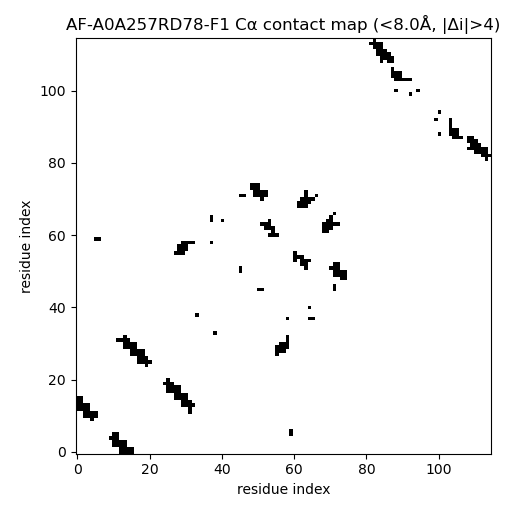105 ? 13.149 -5.663 -14.523 1.00 93.88 105 VAL A C 1
ATOM 867 O O . VAL A 1 105 ? 14.361 -5.469 -14.422 1.00 93.88 105 VAL A O 1
ATOM 870 N N . ARG A 1 106 ? 12.349 -5.667 -13.452 1.00 93.38 106 ARG A N 1
ATOM 871 C CA . ARG A 1 106 ? 12.808 -5.478 -12.070 1.00 93.38 106 ARG A CA 1
ATOM 872 C C . ARG A 1 106 ? 13.186 -6.826 -11.467 1.00 93.38 106 ARG A C 1
ATOM 874 O O . ARG A 1 106 ? 12.422 -7.421 -10.704 1.00 93.38 106 ARG A O 1
ATOM 881 N N . TRP A 1 107 ? 14.351 -7.329 -11.866 1.00 92.88 107 TRP A N 1
ATOM 882 C CA . TRP A 1 107 ? 14.852 -8.655 -11.486 1.00 92.88 107 TRP A CA 1
ATOM 883 C C . TRP A 1 107 ? 14.935 -8.872 -9.969 1.00 92.88 107 TRP A C 1
ATOM 885 O O . TRP A 1 107 ? 14.707 -9.982 -9.502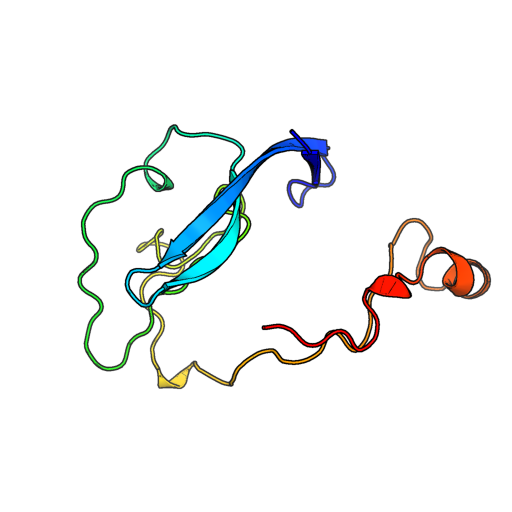 1.00 92.88 107 TRP A O 1
ATOM 895 N N . ASP A 1 108 ? 15.184 -7.814 -9.196 1.00 93.38 108 ASP A N 1
ATOM 896 C CA . ASP A 1 108 ? 15.231 -7.819 -7.728 1.00 93.38 108 ASP A CA 1
ATOM 897 C C . ASP A 1 108 ? 13.882 -8.148 -7.062 1.00 93.38 108 ASP A C 1
ATOM 899 O O . ASP A 1 108 ? 13.839 -8.581 -5.909 1.00 93.38 108 ASP A O 1
ATOM 903 N N . ARG A 1 109 ? 12.769 -7.964 -7.782 1.00 93.25 109 ARG A N 1
ATOM 904 C CA . ARG A 1 109 ? 11.416 -8.263 -7.292 1.00 93.25 109 ARG A CA 1
ATOM 905 C C . ARG A 1 109 ? 10.908 -9.631 -7.731 1.00 93.25 109 ARG A C 1
ATOM 907 O O . ARG A 1 109 ? 9.887 -10.084 -7.216 1.00 93.25 109 ARG A O 1
ATOM 914 N N . LEU A 1 110 ? 11.565 -10.258 -8.702 1.00 93.44 110 LEU A N 1
ATOM 915 C CA . LEU A 1 110 ? 11.094 -11.489 -9.315 1.00 93.44 110 LEU A CA 1
ATOM 916 C C . LEU A 1 110 ? 11.191 -12.657 -8.324 1.00 93.44 110 LEU A C 1
ATOM 918 O O . LEU A 1 110 ? 12.241 -12.914 -7.745 1.00 93.44 110 LEU A O 1
ATOM 922 N N . PHE A 1 111 ? 10.084 -13.373 -8.147 1.00 91.81 111 PHE A N 1
ATOM 923 C CA . PHE A 1 111 ? 9.912 -14.479 -7.199 1.00 91.81 111 PHE A CA 1
ATOM 924 C C . PHE A 1 111 ? 10.099 -14.115 -5.721 1.00 91.81 111 PHE A C 1
ATOM 926 O O . PHE A 1 111 ? 10.219 -15.001 -4.872 1.00 91.81 111 PHE A O 1
ATOM 933 N N . THR A 1 112 ? 10.045 -12.829 -5.380 1.00 92.38 112 THR A N 1
ATOM 934 C CA . THR A 1 112 ? 10.067 -12.395 -3.984 1.00 92.38 112 THR A CA 1
ATOM 935 C C . THR A 1 112 ? 8.763 -12.787 -3.291 1.00 92.38 112 THR A C 1
ATOM 937 O O . THR A 1 112 ? 7.665 -12.521 -3.793 1.00 92.38 112 THR A O 1
ATOM 940 N N . VAL A 1 113 ? 8.892 -13.428 -2.126 1.00 90.38 113 VAL A N 1
ATOM 941 C CA . VAL A 1 113 ? 7.764 -13.800 -1.266 1.00 90.38 113 VAL A CA 1
ATOM 942 C C . VAL A 1 113 ? 7.307 -12.580 -0.472 1.00 90.38 113 VAL A C 1
ATOM 944 O O . VAL A 1 113 ? 8.112 -11.919 0.184 1.00 90.38 113 VAL A O 1
ATOM 947 N N . ILE A 1 114 ? 6.007 -12.304 -0.527 1.00 86.75 114 ILE A N 1
ATOM 948 C CA . ILE A 1 114 ? 5.352 -11.254 0.252 1.00 86.75 114 ILE A CA 1
ATOM 949 C C . ILE A 1 114 ? 5.108 -11.811 1.658 1.00 86.75 114 ILE A C 1
ATOM 951 O O . ILE A 1 114 ? 4.568 -12.913 1.798 1.00 86.75 114 ILE A O 1
ATOM 955 N N . LYS A 1 115 ? 5.574 -11.082 2.675 1.00 74.06 115 LYS A N 1
ATOM 956 C CA . LYS A 1 115 ? 5.389 -11.436 4.087 1.00 74.06 115 LYS A CA 1
ATOM 957 C C . LYS A 1 115 ? 4.044 -10.945 4.596 1.00 74.06 115 LYS A C 1
ATOM 959 O O . LYS A 1 115 ? 3.664 -9.827 4.197 1.00 74.06 115 LYS A O 1
#

Foldseek 3Di:
DDFDDLVPRDTADWDWDFDADPVGDTDIATDRDCDDDQNPDDDDDADPQWDFDADSDRVSDPGCSCCVGHNTHGNVPDPDDDFFDQWDFAVPDPPVPVVCGVVGTPPVRHGDTDD